Protein AF-0000000069093174 (afdb_homodimer)

Secondary structure (DSSP, 8-state):
------HHHHHHHHHTT-TT-----TTTS-----PPBPSSSTTSB--EEEGGGTTEEE-HHHHTSSSSTT--EEEHHHH-/------HHHHHHHHHTT-TT-----TTTS-----PPBPSSSTTSB--EEEGGGTTEEE-HHHHTSSSSTT--EEEHHHH-

Solvent-accessible surface area (backbone atoms only — not comparable to full-atom values): 9280 Å² total; per-residue (Å²): 124,76,64,57,49,22,65,71,48,41,53,54,43,54,67,70,59,52,74,82,58,77,84,67,61,69,87,75,49,74,68,45,58,83,57,54,63,24,89,87,48,68,92,36,49,26,53,28,27,30,61,76,61,79,53,39,72,32,24,65,67,46,50,35,28,85,90,39,45,46,40,45,42,42,48,47,77,76,72,52,124,76,63,54,53,22,66,70,47,42,52,53,41,56,67,70,59,55,73,83,56,75,83,65,60,70,88,74,49,71,69,40,58,83,57,54,64,24,88,88,48,70,93,37,49,26,54,28,26,30,61,77,60,81,54,39,72,33,24,66,67,47,50,34,28,84,90,38,45,45,40,45,41,42,48,45,77,75,75,55

Organism: Magallana gigas (NCBI:txid29159)

pLDDT: mean 74.57, std 22.84, range [38.81, 98.06]

Foldseek 3Di:
DLALAFPVRVVVVVVVPPVVDDPDDPPPSPSSHDFDADPVHRPFGQQKFFVVVVGDTDGPVVQVDPVRDPTDMDGNSVRD/DLAQDPPVRVVVVVVVPPVVDDPDDPPPSPRSHDFDADPVHRPFGQQKFFVVVVGDTDTPVVQVDPVRDPTDMDGNSVRD

Structure (mmCIF, N/CA/C/O backbone):
data_AF-0000000069093174-model_v1
#
loop_
_entity.id
_entity.type
_entity.pdbx_description
1 polymer 'B box-type domain-containing protein'
#
loop_
_atom_site.group_PDB
_atom_site.id
_atom_site.type_symbol
_atom_site.label_atom_id
_atom_site.label_alt_id
_atom_site.label_comp_id
_atom_site.label_asym_id
_atom_site.label_entity_id
_atom_site.label_seq_id
_atom_site.pdbx_PDB_ins_code
_atom_site.Cartn_x
_atom_site.Cartn_y
_atom_site.Cartn_z
_atom_site.occupancy
_atom_site.B_iso_or_equiv
_atom_site.auth_seq_id
_atom_site.auth_comp_id
_atom_site.auth_asym_id
_atom_site.auth_atom_id
_atom_site.pdbx_PDB_model_num
ATOM 1 N N . CYS A 1 1 ? 12.305 -23.625 4.922 1 39.22 1 CYS A N 1
ATOM 2 C CA . CYS A 1 1 ? 12.484 -22.438 4.086 1 39.22 1 CYS A CA 1
ATOM 3 C C . CYS A 1 1 ? 11.422 -21.391 4.391 1 39.22 1 CYS A C 1
ATOM 5 O O . CYS A 1 1 ? 10.281 -21.734 4.723 1 39.22 1 CYS A O 1
ATOM 7 N N . HIS A 1 2 ? 11.789 -20.375 5.043 1 43.47 2 HIS A N 1
ATOM 8 C CA . HIS A 1 2 ? 10.898 -19.234 5.277 1 43.47 2 HIS A CA 1
ATOM 9 C C . HIS A 1 2 ? 10.516 -18.562 3.965 1 43.47 2 HIS A C 1
ATOM 11 O O . HIS A 1 2 ? 10.961 -17.438 3.688 1 43.47 2 HIS A O 1
ATOM 17 N N . ALA A 1 3 ? 10.516 -19.328 2.787 1 42.84 3 ALA A N 1
ATOM 18 C CA . ALA A 1 3 ? 10.234 -18.688 1.509 1 42.84 3 ALA A CA 1
ATOM 19 C C . ALA A 1 3 ? 8.727 -18.641 1.243 1 42.84 3 ALA A C 1
ATOM 21 O O . ALA A 1 3 ? 7.992 -19.547 1.635 1 42.84 3 ALA A O 1
ATOM 22 N N . ASN A 1 4 ? 8.242 -17.531 1.141 1 42.84 4 ASN A N 1
ATOM 23 C CA . ASN A 1 4 ? 6.875 -17.359 0.656 1 42.84 4 ASN A CA 1
ATOM 24 C C . ASN A 1 4 ? 6.727 -17.828 -0.786 1 42.84 4 ASN A C 1
ATOM 26 O O . ASN A 1 4 ? 7.293 -17.234 -1.703 1 42.84 4 ASN A O 1
ATOM 30 N N . LEU A 1 5 ? 6.344 -19.109 -0.88 1 47.97 5 LEU A N 1
ATOM 31 C CA . LEU A 1 5 ? 6.266 -19.734 -2.199 1 47.97 5 LEU A CA 1
ATOM 32 C C . LEU A 1 5 ? 4.848 -19.656 -2.754 1 47.97 5 LEU A C 1
ATOM 34 O O . LEU A 1 5 ? 3.877 -19.703 -1.996 1 47.97 5 LEU A O 1
ATOM 38 N N . CYS A 1 6 ? 4.793 -19.094 -3.928 1 45.59 6 CYS A N 1
ATOM 39 C CA . CYS A 1 6 ? 3.512 -19.203 -4.617 1 45.59 6 CYS A CA 1
ATOM 40 C C . CYS A 1 6 ? 3.105 -20.656 -4.781 1 45.59 6 CYS A C 1
ATOM 42 O O . CYS A 1 6 ? 3.92 -21.562 -4.578 1 45.59 6 CYS A O 1
ATOM 44 N N . LYS A 1 7 ? 1.779 -20.672 -5.055 1 49.91 7 LYS A N 1
ATOM 45 C CA . LYS A 1 7 ? 1.212 -22.016 -5.168 1 49.91 7 LYS A CA 1
ATOM 46 C C . LYS A 1 7 ? 2.035 -22.875 -6.117 1 49.91 7 LYS A C 1
ATOM 48 O O . LYS A 1 7 ? 2.352 -24.031 -5.801 1 49.91 7 LYS A O 1
ATOM 53 N N . PRO A 1 8 ? 2.393 -22.391 -7.207 1 50.97 8 PRO A N 1
ATOM 54 C CA . PRO A 1 8 ? 3.17 -23.25 -8.109 1 50.97 8 PRO A CA 1
ATOM 55 C C . PRO A 1 8 ? 4.559 -23.578 -7.566 1 50.97 8 PRO A C 1
ATOM 57 O O . PRO A 1 8 ? 5.059 -24.688 -7.781 1 50.97 8 PRO A O 1
ATOM 60 N N . CYS A 1 9 ? 5.059 -22.641 -6.859 1 51.59 9 CYS A N 1
ATOM 61 C CA . CYS A 1 9 ? 6.406 -22.844 -6.34 1 51.59 9 CYS A CA 1
ATOM 62 C C . CYS A 1 9 ? 6.395 -23.812 -5.168 1 51.59 9 CYS A C 1
ATOM 64 O O . CYS A 1 9 ? 7.355 -24.562 -4.969 1 51.59 9 CYS A O 1
ATOM 66 N N . VAL A 1 10 ? 5.262 -23.672 -4.434 1 53.06 10 VAL A N 1
ATOM 67 C CA . VAL A 1 10 ? 5.113 -24.625 -3.342 1 53.06 10 VAL A CA 1
ATOM 68 C C . VAL A 1 10 ? 5.168 -26.047 -3.887 1 53.06 10 VAL A C 1
ATOM 70 O O . VAL A 1 10 ? 5.824 -26.922 -3.307 1 53.06 10 VAL A O 1
ATOM 73 N N . VAL A 1 11 ? 4.445 -26.203 -4.969 1 52.66 11 VAL A N 1
ATOM 74 C CA . VAL A 1 11 ? 4.383 -27.516 -5.574 1 52.66 11 VAL A CA 1
ATOM 75 C C . VAL A 1 11 ? 5.781 -27.953 -6.008 1 52.66 11 VAL A C 1
ATOM 77 O O . VAL A 1 11 ? 6.188 -29.094 -5.762 1 52.66 11 VAL A O 1
ATOM 80 N N . ASP A 1 12 ? 6.477 -27.125 -6.602 1 52.56 12 ASP A N 1
ATOM 81 C CA . ASP A 1 12 ? 7.824 -27.438 -7.062 1 52.56 12 ASP A CA 1
ATOM 82 C C . ASP A 1 12 ? 8.766 -27.688 -5.887 1 52.56 12 ASP A C 1
ATOM 84 O O . ASP A 1 12 ? 9.641 -28.562 -5.961 1 52.56 12 ASP A O 1
ATOM 88 N N . HIS A 1 13 ? 8.484 -26.984 -4.848 1 55.03 13 HIS A N 1
ATOM 89 C CA . HIS A 1 13 ? 9.305 -27.125 -3.65 1 55.03 13 HIS A CA 1
ATOM 90 C C . HIS A 1 13 ? 9.047 -28.453 -2.965 1 55.03 13 HIS A C 1
ATOM 92 O O . HIS A 1 13 ? 9.984 -29.125 -2.527 1 55.03 13 HIS A O 1
ATOM 98 N N . ILE A 1 14 ? 7.801 -28.672 -2.781 1 54.88 14 ILE A N 1
ATOM 99 C CA . ILE A 1 14 ? 7.445 -29.953 -2.186 1 54.88 14 ILE A CA 1
ATOM 100 C C . ILE A 1 14 ? 8.016 -31.094 -3.031 1 54.88 14 ILE A C 1
ATOM 102 O O . ILE A 1 14 ? 8.484 -32.094 -2.494 1 54.88 14 ILE A O 1
ATOM 106 N N . SER A 1 15 ? 8.016 -30.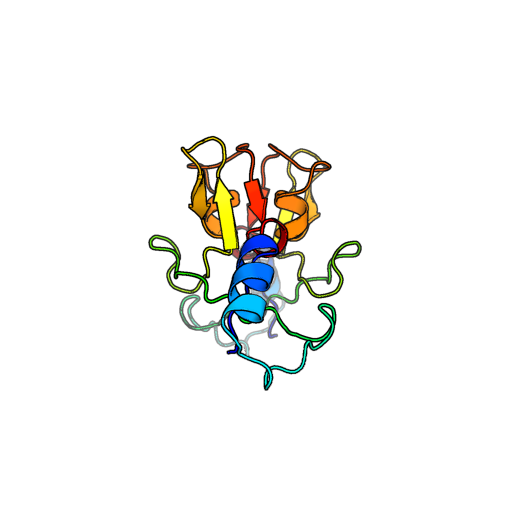828 -4.289 1 55.38 15 SER A N 1
ATOM 107 C CA . SER A 1 15 ? 8.492 -31.875 -5.191 1 55.38 15 SER A CA 1
ATOM 108 C C . SER A 1 15 ? 10 -32.062 -5.07 1 55.38 15 SER A C 1
ATOM 110 O O . SER A 1 15 ? 10.516 -33.156 -5.281 1 55.38 15 SER A O 1
ATOM 112 N N . ASP A 1 16 ? 10.594 -30.984 -4.703 1 54.72 16 ASP A N 1
ATOM 113 C CA . ASP A 1 16 ? 12.047 -31.047 -4.645 1 54.72 16 ASP A CA 1
ATOM 114 C C . ASP A 1 16 ? 12.516 -31.703 -3.348 1 54.72 16 ASP A C 1
ATOM 116 O O . ASP A 1 16 ? 13.719 -31.906 -3.146 1 54.72 16 ASP A O 1
ATOM 120 N N . GLY A 1 17 ? 11.617 -32.312 -2.549 1 53.03 17 GLY A N 1
ATOM 121 C CA . GLY A 1 17 ? 12.008 -33.188 -1.45 1 53.03 17 GLY A CA 1
ATOM 122 C C . GLY A 1 17 ? 12.094 -32.469 -0.12 1 53.03 17 GLY A C 1
ATOM 123 O O . GLY A 1 17 ? 12.758 -32.938 0.808 1 53.03 17 GLY A O 1
ATOM 124 N N . TYR A 1 18 ? 11.656 -31.297 0.023 1 50 18 TYR A N 1
ATOM 125 C CA . TYR A 1 18 ? 11.758 -30.688 1.343 1 50 18 TYR A CA 1
ATOM 126 C C . TYR A 1 18 ? 10.734 -31.297 2.303 1 50 18 TYR A C 1
ATOM 128 O O . TYR A 1 18 ? 9.703 -30.688 2.578 1 50 18 TYR A O 1
ATOM 136 N N . ASP A 1 19 ? 10.672 -32.5 2.42 1 47.19 19 ASP A N 1
ATOM 137 C CA . ASP A 1 19 ? 9.844 -33.281 3.324 1 47.19 19 ASP A CA 1
ATOM 138 C C . ASP A 1 19 ? 9.914 -32.75 4.75 1 47.19 19 ASP A C 1
ATOM 140 O O . ASP A 1 19 ? 9.156 -33.188 5.621 1 47.19 19 ASP A O 1
ATOM 144 N N . LYS A 1 20 ? 10.867 -32.094 5.016 1 49.09 20 LYS A N 1
ATOM 145 C CA . LYS A 1 20 ? 10.992 -31.688 6.41 1 49.09 20 LYS A CA 1
ATOM 146 C C . LYS A 1 20 ? 10.297 -30.344 6.645 1 49.09 20 LYS A C 1
ATOM 148 O O . LYS A 1 20 ? 10.445 -29.75 7.711 1 49.09 20 LYS A O 1
ATOM 153 N N . HIS A 1 21 ? 9.672 -29.906 5.633 1 49.66 21 HIS A N 1
ATOM 154 C CA . HIS A 1 21 ? 9.008 -28.625 5.828 1 49.66 21 HIS A CA 1
ATOM 155 C C . HIS A 1 21 ? 7.57 -28.828 6.309 1 49.66 21 HIS A C 1
ATOM 157 O O . HIS A 1 21 ? 6.918 -29.797 5.953 1 49.66 21 HIS A O 1
ATOM 163 N N . LYS A 1 22 ? 7.297 -28.469 7.52 1 47.38 22 LYS A N 1
ATOM 164 C CA . LYS A 1 22 ? 5.93 -28.422 8.039 1 47.38 22 LYS A CA 1
ATOM 165 C C . LYS A 1 22 ? 5.109 -27.344 7.328 1 47.38 22 LYS A C 1
ATOM 167 O O . LYS A 1 22 ? 5.578 -26.219 7.125 1 47.38 22 LYS A O 1
ATOM 172 N N . ILE A 1 23 ? 4.117 -27.75 6.605 1 44.28 23 ILE A N 1
ATOM 173 C CA . ILE A 1 23 ? 3.135 -26.844 6.031 1 44.28 23 ILE A CA 1
ATOM 174 C C . ILE A 1 23 ? 2.406 -26.094 7.145 1 44.28 23 ILE A C 1
ATOM 176 O O . ILE A 1 23 ? 1.754 -26.719 7.988 1 44.28 23 ILE A O 1
ATOM 180 N N . VAL A 1 24 ? 2.932 -25.078 7.602 1 47.91 24 VAL A N 1
ATOM 181 C CA . VAL A 1 24 ? 2.15 -24.328 8.578 1 47.91 24 VAL A CA 1
ATOM 182 C C . VAL A 1 24 ? 1.017 -23.594 7.871 1 47.91 24 VAL A C 1
ATOM 184 O O . VAL A 1 24 ? 1.167 -23.156 6.727 1 47.91 24 VAL A O 1
ATOM 187 N N . PRO A 1 25 ? -0.17 -23.891 8.242 1 39.69 25 PRO A N 1
ATOM 188 C CA . PRO A 1 25 ? -1.354 -23.266 7.652 1 39.69 25 PRO A CA 1
ATOM 189 C C . PRO A 1 25 ? -1.206 -21.75 7.512 1 39.69 25 PRO A C 1
ATOM 191 O O . PRO A 1 25 ? -0.467 -21.125 8.281 1 39.69 25 PRO A O 1
ATOM 194 N N . PHE A 1 26 ? -1.586 -21.266 6.375 1 43.53 26 PHE A N 1
ATOM 195 C CA . PHE A 1 26 ? -1.456 -19.922 5.836 1 43.53 26 PHE A CA 1
ATOM 196 C C . PHE A 1 26 ? -1.844 -18.891 6.883 1 43.53 26 PHE A C 1
ATOM 198 O O . PHE A 1 26 ? -1.269 -17.797 6.926 1 43.53 26 PHE A O 1
ATOM 205 N N . GLN A 1 27 ? -2.793 -19.156 7.625 1 44.22 27 GLN A N 1
ATOM 206 C CA . GLN A 1 27 ? -3.326 -18.125 8.5 1 44.22 27 GLN A CA 1
ATOM 207 C C . GLN A 1 27 ? -2.268 -17.641 9.484 1 44.22 27 GLN A C 1
ATOM 209 O O . GLN A 1 27 ? -2.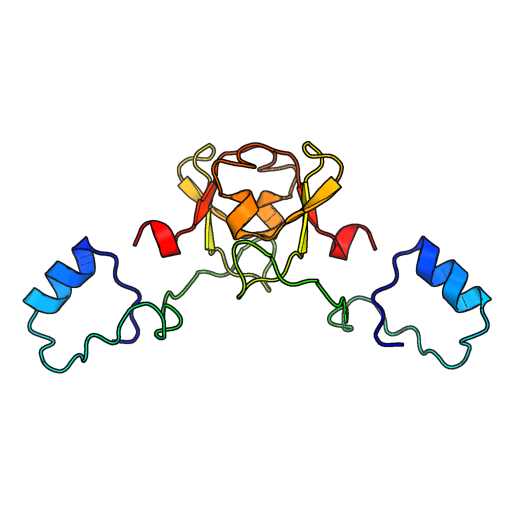277 -16.469 9.891 1 44.22 27 GLN A O 1
ATOM 214 N N . GLU A 1 28 ? -1.581 -18.438 10.102 1 41 28 GLU A N 1
ATOM 215 C CA . GLU A 1 28 ? -0.617 -18.094 11.141 1 41 28 GLU A CA 1
ATOM 216 C C . GLU A 1 28 ? 0.696 -17.609 10.539 1 41 28 GLU A C 1
ATOM 218 O O . GLU A 1 28 ? 1.55 -17.078 11.25 1 41 28 GLU A O 1
ATOM 223 N N . ARG A 1 29 ? 1.27 -18.281 9.438 1 39.78 29 ARG A N 1
ATOM 224 C CA . ARG A 1 29 ? 2.58 -17.875 8.953 1 39.78 29 ARG A CA 1
ATOM 225 C C . ARG A 1 29 ? 2.537 -16.453 8.414 1 39.78 29 ARG A C 1
ATOM 227 O O . ARG A 1 29 ? 1.786 -16.156 7.48 1 39.78 29 ARG A O 1
ATOM 234 N N . ARG A 1 30 ? 2.523 -15.508 9.172 1 42.91 30 ARG A N 1
ATOM 235 C CA . ARG A 1 30 ? 3.035 -14.234 8.664 1 42.91 30 ARG A CA 1
ATOM 236 C C . ARG A 1 30 ? 4 -14.453 7.504 1 42.91 30 ARG A C 1
ATOM 238 O O . ARG A 1 30 ? 5.004 -15.156 7.648 1 42.91 30 ARG A O 1
ATOM 245 N N . SER A 1 31 ? 3.42 -14.891 6.297 1 46.5 31 SER A N 1
ATOM 246 C CA . SER A 1 31 ? 4.148 -15.164 5.062 1 46.5 31 SER A CA 1
ATOM 247 C C . SER A 1 31 ? 5.496 -14.453 5.047 1 46.5 31 SER A C 1
ATOM 249 O O . SER A 1 31 ? 5.586 -13.273 5.379 1 46.5 31 SER A O 1
ATOM 251 N N . THR A 1 32 ? 6.516 -15.125 5.426 1 57.81 32 THR A N 1
ATOM 252 C CA . THR A 1 32 ? 7.918 -14.727 5.398 1 57.81 32 THR A CA 1
ATOM 253 C C . THR A 1 32 ? 8.289 -14.172 4.027 1 57.81 32 THR A C 1
ATOM 255 O O . THR A 1 32 ? 9.086 -14.773 3.301 1 57.81 32 THR A O 1
ATOM 258 N N . LEU A 1 33 ? 7.395 -13.688 3.285 1 67.06 33 LEU A N 1
ATOM 259 C CA . LEU A 1 33 ? 7.816 -13.094 2.02 1 67.06 33 LEU A CA 1
ATOM 260 C C . LEU A 1 33 ? 8.883 -12.023 2.248 1 67.06 33 LEU A C 1
ATOM 262 O O . LEU A 1 33 ? 8.742 -11.188 3.143 1 67.06 33 LEU A O 1
ATOM 266 N N . ILE A 1 34 ? 10.031 -12.32 1.592 1 74.38 34 ILE A N 1
ATOM 267 C CA . ILE A 1 34 ? 11.062 -11.289 1.581 1 74.38 34 ILE A CA 1
ATOM 268 C C . ILE A 1 34 ? 10.82 -10.328 0.42 1 74.38 34 ILE A C 1
ATOM 270 O 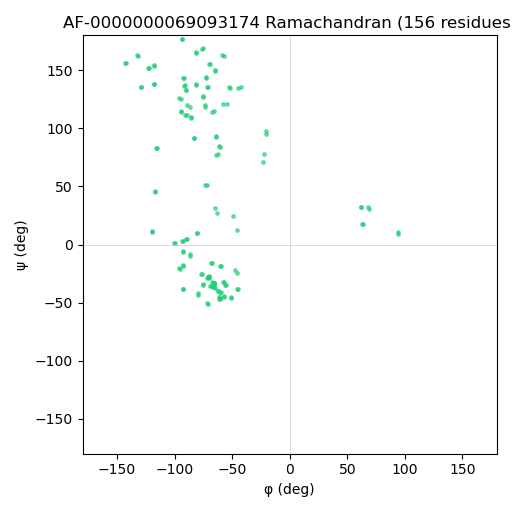O . ILE A 1 34 ? 10.891 -10.719 -0.747 1 74.38 34 ILE A O 1
ATOM 274 N N . TYR A 1 35 ? 10.438 -9.172 0.793 1 83.44 35 TYR A N 1
ATOM 275 C CA . TYR A 1 35 ? 10.164 -8.156 -0.218 1 83.44 35 TYR A CA 1
ATOM 276 C C . TYR A 1 35 ? 11.406 -7.324 -0.496 1 83.44 35 TYR A C 1
ATOM 278 O O . TYR A 1 35 ? 12.164 -6.996 0.423 1 83.44 35 TYR A O 1
ATOM 286 N N . PRO A 1 36 ? 11.641 -7.074 -1.812 1 87.06 36 PRO A N 1
ATOM 287 C CA . PRO A 1 36 ? 12.695 -6.094 -2.086 1 87.06 36 PRO A CA 1
ATOM 288 C C . PRO A 1 36 ? 12.344 -4.695 -1.581 1 87.06 36 PRO A C 1
ATOM 290 O O . PRO A 1 36 ? 11.164 -4.324 -1.547 1 87.06 36 PRO A O 1
ATOM 293 N N . LYS A 1 37 ? 13.328 -3.961 -1.219 1 89.75 37 LYS A N 1
ATOM 294 C CA . LYS A 1 37 ? 13.141 -2.555 -0.875 1 89.75 37 LYS A CA 1
ATOM 295 C C . LYS A 1 37 ? 12.875 -1.715 -2.121 1 89.75 37 LYS A C 1
ATOM 297 O O . LYS A 1 37 ? 13.422 -1.992 -3.191 1 89.75 37 LYS A O 1
ATOM 302 N N . CYS A 1 38 ? 12.039 -0.743 -1.937 1 94.38 38 CYS A N 1
ATOM 303 C CA . CYS A 1 38 ? 11.734 0.156 -3.045 1 94.38 38 CYS A CA 1
ATOM 304 C C . CYS A 1 38 ? 12.922 1.064 -3.346 1 94.38 38 CYS A C 1
ATOM 306 O O . CYS A 1 38 ? 13.492 1.669 -2.436 1 94.38 38 CYS A O 1
ATOM 308 N N . GLY A 1 39 ? 13.258 1.232 -4.57 1 93.5 39 GLY A N 1
ATOM 309 C CA . GLY A 1 39 ? 14.359 2.082 -4.984 1 93.5 39 GLY A CA 1
ATOM 310 C C . GLY A 1 39 ? 14.086 3.561 -4.781 1 93.5 39 GLY A C 1
ATOM 311 O O . GLY A 1 39 ? 15.008 4.348 -4.574 1 93.5 39 GLY A O 1
ATOM 312 N N . THR A 1 40 ? 12.859 3.971 -4.832 1 94.94 40 THR A N 1
ATOM 313 C CA . THR A 1 40 ? 12.445 5.363 -4.695 1 94.94 40 THR A CA 1
ATOM 314 C C . THR A 1 40 ? 12.109 5.688 -3.244 1 94.94 40 THR A C 1
ATOM 316 O O . THR A 1 40 ? 12.461 6.762 -2.748 1 94.94 40 THR A O 1
ATOM 319 N N . HIS A 1 41 ? 11.484 4.75 -2.525 1 94.81 41 HIS A N 1
ATOM 320 C CA . HIS A 1 41 ? 11.117 4.867 -1.119 1 94.81 41 HIS A CA 1
ATOM 321 C C . HIS A 1 41 ? 11.867 3.85 -0.268 1 94.81 41 HIS A C 1
ATOM 323 O O . HIS A 1 41 ? 11.305 2.832 0.137 1 94.81 41 HIS A O 1
ATOM 329 N N . THR A 1 42 ? 12.914 4.074 0.075 1 90.56 42 THR A N 1
ATOM 330 C CA . THR A 1 42 ? 13.906 3.121 0.549 1 90.56 42 THR A CA 1
ATOM 331 C C . THR A 1 42 ? 13.492 2.527 1.893 1 90.56 42 THR A C 1
ATOM 333 O O . THR A 1 42 ? 14.008 1.484 2.301 1 90.56 42 THR A O 1
ATOM 336 N N . HIS A 1 43 ? 12.547 3.105 2.604 1 90.19 43 HIS A N 1
ATOM 337 C CA . HIS A 1 43 ? 12.078 2.584 3.881 1 90.19 43 HIS A CA 1
ATOM 338 C C . HIS A 1 43 ? 10.867 1.68 3.693 1 90.19 43 HIS A C 1
ATOM 340 O O . HIS A 1 43 ? 10.352 1.109 4.66 1 90.19 43 HIS A O 1
ATOM 346 N N . LYS A 1 44 ? 10.531 1.503 2.451 1 93.19 44 LYS A N 1
ATOM 347 C CA . LYS A 1 44 ? 9.336 0.717 2.18 1 93.19 44 LYS A CA 1
ATOM 348 C C . LYS A 1 44 ? 9.672 -0.543 1.388 1 93.19 44 LYS A C 1
ATOM 350 O O . LYS A 1 44 ? 10.617 -0.552 0.597 1 93.19 44 LYS A O 1
ATOM 355 N N . ASN A 1 45 ? 8.828 -1.555 1.563 1 91.62 45 ASN A N 1
ATOM 356 C CA . ASN A 1 45 ? 8.898 -2.797 0.801 1 91.62 45 ASN A CA 1
ATOM 357 C C . ASN A 1 45 ? 8.031 -2.736 -0.453 1 91.62 45 ASN A C 1
ATOM 359 O O . ASN A 1 45 ? 6.934 -2.18 -0.427 1 91.62 45 ASN A O 1
ATOM 363 N N . CYS A 1 46 ? 8.523 -3.354 -1.512 1 95.12 46 CYS A N 1
ATOM 364 C CA . CYS A 1 46 ? 7.723 -3.543 -2.717 1 95.12 46 CYS A CA 1
ATOM 365 C C . CYS A 1 46 ? 6.828 -4.77 -2.59 1 95.12 46 CYS A C 1
ATOM 367 O O . CYS A 1 46 ? 7.207 -5.867 -3.008 1 95.12 46 CYS A O 1
ATOM 369 N N . GLU A 1 47 ? 5.625 -4.516 -2.109 1 95.25 47 GLU A N 1
ATOM 370 C CA . GLU A 1 47 ? 4.707 -5.602 -1.793 1 95.25 47 GLU A CA 1
ATOM 371 C C . GLU A 1 47 ? 3.676 -5.797 -2.902 1 95.25 47 GLU A C 1
ATOM 373 O O . GLU A 1 47 ? 2.816 -6.676 -2.812 1 95.25 47 GLU A O 1
ATOM 378 N N . PHE A 1 48 ? 3.795 -4.961 -3.992 1 96.94 48 PHE A N 1
ATOM 379 C CA . PHE A 1 48 ? 2.781 -4.973 -5.043 1 96.94 48 PHE A CA 1
ATOM 380 C C . PHE A 1 48 ? 3.43 -5.051 -6.418 1 96.94 48 PHE A C 1
ATOM 382 O O . PHE A 1 48 ? 4.633 -4.82 -6.559 1 96.94 48 PHE A O 1
ATOM 389 N N . GLN A 1 49 ? 2.605 -5.434 -7.391 1 95.94 49 GLN A N 1
ATOM 390 C CA . GLN A 1 49 ? 2.99 -5.379 -8.797 1 95.94 49 GLN A CA 1
ATOM 391 C C . GLN A 1 49 ? 2.092 -4.422 -9.57 1 95.94 49 GLN A C 1
ATOM 393 O O . GLN A 1 49 ? 0.878 -4.387 -9.359 1 95.94 49 GLN A O 1
ATOM 398 N N . CYS A 1 50 ? 2.736 -3.678 -10.414 1 97.5 50 CYS A N 1
ATOM 399 C CA . CYS A 1 50 ? 2.006 -2.781 -11.305 1 97.5 50 CYS A CA 1
ATOM 400 C C . CYS A 1 50 ? 1.739 -3.443 -12.648 1 97.5 50 CYS A C 1
ATOM 402 O O . CYS A 1 50 ? 2.67 -3.699 -13.414 1 97.5 50 CYS A O 1
ATOM 404 N N . LYS A 1 51 ? 0.541 -3.676 -12.945 1 97.06 51 LYS A N 1
ATOM 405 C CA . LYS A 1 51 ? 0.165 -4.453 -14.125 1 97.06 51 LYS A CA 1
ATOM 406 C C . LYS A 1 51 ? 0.292 -3.623 -15.398 1 97.06 51 LYS A C 1
ATOM 408 O O . LYS A 1 51 ? 0.586 -4.156 -16.469 1 97.06 51 LYS A O 1
ATOM 413 N N . ASP A 1 52 ? 0.191 -2.324 -15.227 1 97.81 52 ASP A N 1
ATOM 414 C CA . ASP A 1 52 ? 0.244 -1.438 -16.391 1 97.81 52 ASP A CA 1
ATOM 415 C C . ASP A 1 52 ? 1.687 -1.082 -16.734 1 97.81 52 ASP A C 1
ATOM 417 O O . ASP A 1 52 ? 1.945 -0.487 -17.781 1 97.81 52 ASP A O 1
ATOM 421 N N . CYS A 1 53 ? 2.621 -1.415 -15.883 1 97 53 CYS A N 1
ATOM 422 C CA . CYS A 1 53 ? 4.039 -1.177 -16.125 1 97 53 CYS A CA 1
ATOM 423 C C . CYS A 1 53 ? 4.809 -2.49 -16.203 1 97 53 CYS A C 1
ATOM 425 O O . CYS A 1 53 ? 5.832 -2.656 -15.531 1 97 53 CYS A O 1
ATOM 427 N N . SER A 1 54 ? 4.336 -3.438 -16.891 1 95.69 54 SER A N 1
ATOM 428 C CA . SER A 1 54 ? 4.988 -4.711 -17.172 1 95.69 54 SER A CA 1
ATOM 429 C C . SER A 1 54 ? 5.246 -5.492 -15.891 1 95.69 54 SER A C 1
ATOM 431 O O . SER A 1 54 ? 6.32 -6.074 -15.711 1 95.69 54 SER A O 1
ATOM 433 N N . ASN A 1 55 ? 4.422 -5.375 -14.922 1 92.81 55 ASN A N 1
ATOM 434 C CA . ASN A 1 55 ? 4.422 -6.156 -13.688 1 92.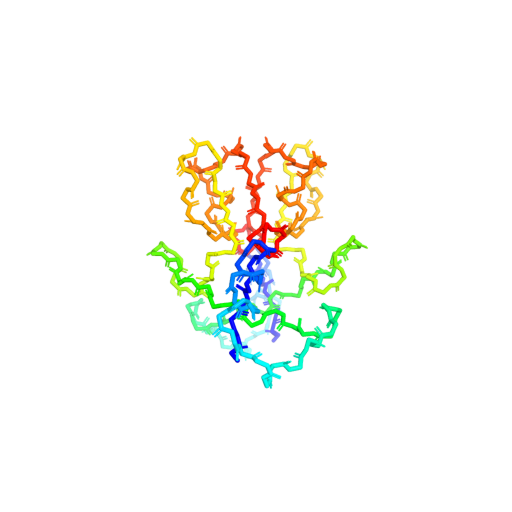81 55 ASN A CA 1
ATOM 435 C C . ASN A 1 55 ? 5.629 -5.828 -12.812 1 92.81 55 ASN A C 1
ATOM 437 O O . ASN A 1 55 ? 6.168 -6.703 -12.133 1 92.81 55 ASN A O 1
ATOM 441 N N . ILE A 1 56 ? 6.09 -4.66 -12.875 1 94.69 56 ILE A N 1
ATOM 442 C CA . ILE A 1 56 ? 7.203 -4.285 -12.008 1 94.69 56 ILE A CA 1
ATOM 443 C C . ILE A 1 56 ? 6.734 -4.23 -10.562 1 94.69 56 ILE A C 1
ATOM 445 O O . ILE A 1 56 ? 5.547 -4.035 -10.289 1 94.69 56 ILE A O 1
ATOM 449 N N . PHE A 1 57 ? 7.668 -4.414 -9.703 1 94.12 57 PHE A N 1
ATOM 450 C CA . PHE A 1 57 ? 7.387 -4.336 -8.273 1 94.12 57 PHE A CA 1
ATOM 451 C C . PHE A 1 57 ? 7.359 -2.885 -7.805 1 94.12 57 PHE A C 1
ATOM 453 O O . PHE A 1 57 ? 8.219 -2.088 -8.188 1 94.12 57 PHE A O 1
ATOM 460 N N . VAL A 1 58 ? 6.371 -2.531 -6.93 1 97.69 58 VAL A N 1
ATOM 461 C CA . VAL A 1 58 ? 6.23 -1.177 -6.402 1 97.69 58 VAL A CA 1
ATOM 462 C C . VAL A 1 58 ? 5.785 -1.229 -4.945 1 97.69 58 VAL A C 1
ATOM 464 O O . VAL A 1 58 ? 5.242 -2.24 -4.492 1 97.69 58 VAL A O 1
ATOM 467 N N . CYS A 1 59 ? 6.074 -0.196 -4.266 1 96.81 59 CYS A N 1
ATOM 468 C CA . CYS A 1 59 ? 5.598 -0.057 -2.896 1 96.81 59 CYS A CA 1
ATOM 469 C C . CYS A 1 59 ? 4.285 0.718 -2.852 1 96.81 59 CYS A C 1
ATOM 471 O O . CYS A 1 59 ? 3.809 1.2 -3.879 1 96.81 59 CYS A O 1
ATOM 473 N N . SER A 1 60 ? 3.766 0.83 -1.659 1 97.75 60 SER A N 1
ATOM 474 C CA . SER A 1 60 ? 2.488 1.513 -1.488 1 97.75 60 SER A CA 1
ATOM 475 C C . SER A 1 60 ? 2.6 2.992 -1.838 1 97.75 60 SER A C 1
ATOM 477 O O . SER A 1 60 ? 1.661 3.58 -2.379 1 97.75 60 SER A O 1
ATOM 479 N N . SER A 1 61 ? 3.676 3.66 -1.555 1 97.06 61 SER A N 1
ATOM 480 C CA . SER A 1 61 ? 3.855 5.07 -1.885 1 97.06 61 SER A CA 1
ATOM 481 C C . SER A 1 61 ? 3.969 5.273 -3.393 1 97.06 61 SER A C 1
ATOM 483 O O . SER A 1 61 ? 3.477 6.27 -3.928 1 97.06 61 SER A O 1
ATOM 485 N N . CYS A 1 62 ? 4.578 4.352 -4.082 1 97.75 62 CYS A N 1
ATOM 486 C CA . CYS A 1 62 ? 4.621 4.402 -5.539 1 97.75 62 CYS A CA 1
ATOM 487 C C . CYS A 1 62 ? 3.217 4.32 -6.129 1 97.75 62 CYS A C 1
ATOM 489 O O . CYS A 1 62 ? 2.912 5 -7.109 1 97.75 62 CYS A O 1
ATOM 491 N N . MET A 1 63 ? 2.385 3.469 -5.52 1 98.06 63 MET A N 1
ATOM 492 C CA . MET A 1 63 ? 1.004 3.311 -5.969 1 98.06 63 MET A CA 1
ATOM 493 C C . MET A 1 63 ? 0.264 4.645 -5.938 1 98.06 63 MET A C 1
ATOM 495 O O . MET A 1 63 ? -0.635 4.879 -6.742 1 98.06 63 MET A O 1
ATOM 499 N N . ALA A 1 64 ? 0.654 5.461 -4.984 1 97.38 64 ALA A N 1
ATOM 500 C CA . ALA A 1 64 ? -0.026 6.742 -4.809 1 97.38 64 ALA A CA 1
ATOM 501 C C . ALA A 1 64 ? 0.676 7.848 -5.59 1 97.38 64 ALA A C 1
ATOM 503 O O . ALA A 1 64 ? 0.213 8.992 -5.609 1 97.38 64 ALA A O 1
ATOM 504 N N . SER A 1 65 ? 1.763 7.547 -6.172 1 96.62 65 SER A N 1
ATOM 505 C CA . SER A 1 65 ? 2.545 8.539 -6.898 1 96.62 65 SER A CA 1
ATOM 506 C C . SER A 1 65 ? 1.911 8.859 -8.25 1 96.62 65 SER A C 1
ATOM 508 O O . SER A 1 65 ? 0.997 8.164 -8.695 1 96.62 65 SER A O 1
ATOM 510 N N . GLU A 1 66 ? 2.42 9.938 -8.883 1 95.56 66 GLU A N 1
ATOM 511 C CA . GLU A 1 66 ? 1.967 10.305 -10.219 1 95.56 66 GLU A CA 1
ATOM 512 C C . GLU A 1 66 ? 2.445 9.297 -11.266 1 95.56 66 GLU A C 1
ATOM 514 O O . GLU A 1 66 ? 1.78 9.078 -12.281 1 95.56 66 GLU A O 1
ATOM 519 N N . GLN A 1 67 ? 3.537 8.656 -10.992 1 95.62 67 GLN A N 1
ATOM 520 C CA . GLN A 1 67 ? 4.152 7.727 -11.938 1 95.62 67 GLN A CA 1
ATOM 521 C C . GLN A 1 67 ? 3.266 6.508 -12.164 1 95.62 67 GLN A C 1
ATOM 523 O O . GLN A 1 67 ? 3.152 6.02 -13.289 1 95.62 67 GLN A O 1
ATOM 528 N N . HIS A 1 68 ? 2.598 6.047 -11.102 1 96.31 68 HIS A N 1
ATOM 529 C CA . HIS A 1 68 ? 1.783 4.844 -11.234 1 96.31 68 HIS A CA 1
ATOM 530 C C . HIS A 1 68 ? 0.319 5.133 -10.914 1 96.31 68 HIS A C 1
ATOM 532 O O . HIS A 1 68 ? -0.466 4.207 -10.695 1 96.31 68 HIS A O 1
ATOM 538 N N . GLY A 1 69 ? 0.011 6.293 -10.812 1 92.69 69 GLY A N 1
ATOM 539 C CA . GLY A 1 69 ? -1.355 6.684 -10.516 1 92.69 69 GLY A CA 1
ATOM 540 C C . GLY A 1 69 ? -2.379 6.055 -11.438 1 92.69 69 GLY A C 1
ATOM 541 O O . GLY A 1 69 ? -2.172 5.992 -12.648 1 92.69 69 GLY A O 1
ATOM 542 N N . ARG A 1 70 ? -3.41 5.582 -10.867 1 96.31 70 ARG A N 1
ATOM 543 C CA . ARG A 1 70 ? -4.543 4.992 -11.578 1 96.31 70 ARG A CA 1
ATOM 544 C C . ARG A 1 70 ? -4.117 3.738 -12.336 1 96.31 70 ARG A C 1
ATOM 546 O O . ARG A 1 70 ? -4.723 3.387 -13.352 1 96.31 70 ARG A O 1
ATOM 553 N N . HIS A 1 71 ? -3.051 3.174 -12.047 1 97.75 71 HIS A N 1
ATOM 554 C CA . HIS A 1 71 ? -2.699 1.858 -12.562 1 97.75 71 HIS A CA 1
ATOM 555 C C . HIS A 1 71 ? -3.369 0.749 -11.766 1 97.75 71 HIS A C 1
ATOM 557 O O . HIS A 1 71 ? -3.928 1.002 -10.695 1 97.75 71 HIS A O 1
ATOM 563 N N . LYS A 1 72 ? -3.322 -0.449 -12.406 1 97.75 72 LYS A N 1
ATOM 564 C CA . LYS A 1 72 ? -3.809 -1.644 -11.727 1 97.75 72 LYS A CA 1
ATOM 565 C C . LYS A 1 72 ? -2.686 -2.332 -10.953 1 97.75 72 LYS A C 1
ATOM 567 O O . LYS A 1 72 ? -1.584 -2.51 -11.477 1 97.75 72 LYS A O 1
ATOM 572 N N . PHE A 1 73 ? -2.971 -2.713 -9.664 1 97.94 73 PHE A N 1
ATOM 573 C CA . PHE A 1 73 ? -1.979 -3.338 -8.797 1 97.94 73 PHE A CA 1
ATOM 574 C C . PHE A 1 73 ? -2.473 -4.691 -8.297 1 97.94 73 PHE A C 1
ATOM 576 O O . PHE A 1 73 ? -3.68 -4.93 -8.227 1 97.94 73 PHE A O 1
ATOM 583 N N . VAL A 1 74 ? -1.546 -5.562 -8.016 1 95 74 VAL A N 1
ATOM 584 C CA . VAL A 1 74 ? -1.824 -6.832 -7.352 1 95 74 VAL A CA 1
ATOM 585 C C . VAL A 1 74 ? -0.891 -7.004 -6.156 1 95 74 VAL A C 1
ATOM 587 O O . VAL A 1 74 ? 0.301 -6.699 -6.242 1 95 74 VAL A O 1
ATOM 590 N N . GLU A 1 75 ? -1.426 -7.438 -5.023 1 94.81 75 GLU A N 1
ATOM 591 C CA . GLU A 1 75 ? -0.594 -7.719 -3.855 1 94.81 75 GLU A CA 1
ATOM 592 C C . GLU A 1 75 ? 0.162 -9.031 -4.02 1 94.81 75 GLU A C 1
ATOM 594 O O . GLU A 1 75 ? -0.447 -10.078 -4.246 1 94.81 75 GLU A O 1
ATOM 599 N N . VAL A 1 76 ? 1.423 -8.992 -3.85 1 90.31 76 VAL A N 1
ATOM 600 C CA . VAL A 1 76 ? 2.289 -10.133 -4.125 1 90.31 76 VAL A CA 1
ATOM 601 C C . VAL A 1 76 ? 1.881 -11.312 -3.252 1 90.31 76 VAL A C 1
ATOM 603 O O . VAL A 1 76 ? 1.852 -12.453 -3.715 1 90.31 76 VAL A O 1
ATOM 606 N N . ALA A 1 77 ? 1.564 -11 -1.985 1 84.06 77 ALA A N 1
ATOM 607 C CA . ALA A 1 77 ? 1.19 -12.047 -1.039 1 84.06 77 ALA A CA 1
ATOM 608 C C . ALA A 1 77 ? -0.045 -12.797 -1.518 1 84.06 77 ALA A C 1
ATOM 610 O O . ALA A 1 77 ? -0.285 -13.938 -1.102 1 84.06 77 ALA A O 1
ATOM 611 N N . GLU A 1 78 ? -0.746 -12.18 -2.412 1 81.69 78 GLU A N 1
ATOM 612 C CA . GLU A 1 78 ? -1.984 -12.789 -2.891 1 81.69 78 GLU A CA 1
ATOM 613 C C . GLU A 1 78 ? -1.743 -13.625 -4.145 1 81.69 78 GLU A C 1
ATOM 615 O O . GLU A 1 78 ? -2.613 -14.391 -4.562 1 81.69 78 GLU A O 1
ATOM 620 N N . VAL A 1 79 ? -0.676 -13.414 -4.766 1 72 79 VAL A N 1
ATOM 621 C CA . VAL A 1 79 ? -0.388 -14.125 -6 1 72 79 VAL A CA 1
ATOM 622 C C . VAL A 1 79 ? 0.49 -15.344 -5.703 1 72 79 VAL A C 1
ATOM 624 O O . VAL A 1 79 ? 0.606 -16.25 -6.527 1 72 79 VAL A O 1
ATOM 627 N N . PHE A 1 80 ? 1.21 -15.375 -4.531 1 62.88 80 PHE A N 1
ATOM 628 C CA . PHE A 1 80 ? 2.025 -16.531 -4.16 1 62.88 80 PHE A CA 1
ATOM 629 C C . PHE A 1 80 ? 1.388 -17.297 -3.006 1 62.88 80 PHE A C 1
ATOM 631 O O . PHE A 1 80 ? 0.634 -16.719 -2.217 1 62.88 80 PHE A O 1
ATOM 638 N N . CYS B 1 1 ? 3.953 15.812 22.234 1 38.81 1 CYS B N 1
ATOM 639 C CA . CYS B 1 1 ? 2.859 15.164 21.516 1 38.81 1 CYS B CA 1
ATOM 640 C C . CYS B 1 1 ? 3.375 14.406 20.297 1 38.81 1 CYS B C 1
ATOM 642 O O . CYS B 1 1 ? 4.348 14.828 19.672 1 38.81 1 CYS B O 1
ATOM 644 N N . HIS B 1 2 ? 3.404 13.141 20.375 1 43.41 2 HIS B N 1
ATOM 645 C CA . HIS B 1 2 ? 3.758 12.297 19.234 1 43.41 2 HIS B CA 1
ATOM 646 C C . HIS B 1 2 ? 2.727 12.422 18.125 1 43.41 2 HIS B C 1
ATOM 648 O O . HIS B 1 2 ? 1.891 11.531 17.938 1 43.41 2 HIS B O 1
ATOM 654 N N . ALA B 1 3 ? 2.062 13.656 17.969 1 42.75 3 ALA B N 1
ATOM 655 C CA . ALA B 1 3 ? 1.01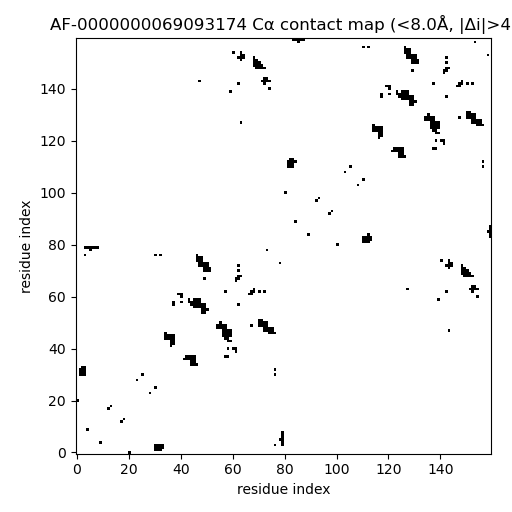 13.773 16.969 1 42.75 3 ALA B CA 1
ATOM 656 C C . ALA B 1 3 ? 1.584 14.195 15.617 1 42.75 3 ALA B C 1
ATOM 658 O O . ALA B 1 3 ? 2.568 14.938 15.562 1 42.75 3 ALA B O 1
ATOM 659 N N . ASN B 1 4 ? 1.395 13.406 14.703 1 42.56 4 ASN B N 1
ATOM 660 C CA . ASN B 1 4 ? 1.687 13.789 13.328 1 42.56 4 ASN B CA 1
ATOM 661 C C . ASN B 1 4 ? 0.791 14.93 12.859 1 42.56 4 ASN B C 1
ATOM 663 O O . ASN B 1 4 ? -0.424 14.766 12.742 1 42.56 4 ASN B O 1
ATOM 667 N N . LEU B 1 5 ? 1.356 16.156 13.047 1 47.34 5 LEU B N 1
ATOM 668 C CA . LEU B 1 5 ? 0.553 17.328 12.742 1 47.34 5 LEU 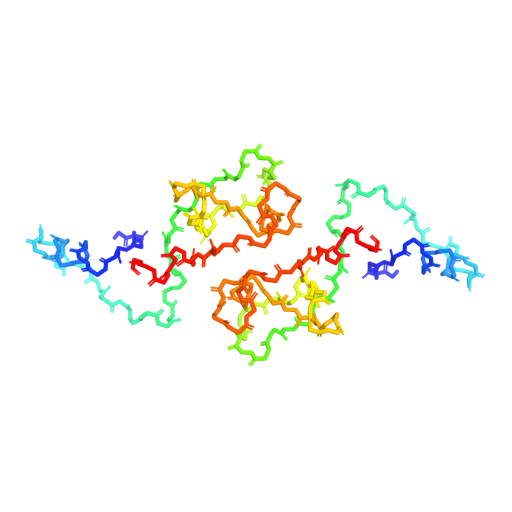B CA 1
ATOM 669 C C . LEU B 1 5 ? 0.854 17.844 11.336 1 47.34 5 LEU B C 1
ATOM 671 O O . LEU B 1 5 ? 1.984 17.734 10.859 1 47.34 5 LEU B O 1
ATOM 675 N N . CYS B 1 6 ? -0.211 17.969 10.609 1 45.12 6 CYS B N 1
ATOM 676 C CA . CYS B 1 6 ? -0.03 18.672 9.344 1 45.12 6 CYS B CA 1
ATOM 677 C C . CYS B 1 6 ? 0.499 20.094 9.57 1 45.12 6 CYS B C 1
ATOM 679 O O . CYS B 1 6 ? 0.492 20.578 10.703 1 45.12 6 CYS B O 1
ATOM 681 N N . LYS B 1 7 ? 0.989 20.531 8.398 1 49.94 7 LYS B N 1
ATOM 682 C CA . LYS B 1 7 ? 1.621 21.844 8.469 1 49.94 7 LYS B CA 1
ATOM 683 C C . LYS B 1 7 ? 0.706 22.859 9.148 1 49.94 7 LYS B C 1
ATOM 685 O O . LYS B 1 7 ? 1.146 23.609 10.023 1 49.94 7 LYS B O 1
ATOM 690 N N . PRO B 1 8 ? -0.484 22.906 8.812 1 51 8 PRO B N 1
ATOM 691 C CA . PRO B 1 8 ? -1.341 23.891 9.461 1 51 8 PRO B CA 1
ATOM 692 C C . PRO B 1 8 ? -1.548 23.625 10.945 1 51 8 PRO B C 1
ATOM 694 O O . PRO B 1 8 ? -1.646 24.547 11.75 1 51 8 PRO B O 1
ATOM 697 N N . CYS B 1 9 ? -1.551 22.375 11.242 1 51.34 9 CYS B N 1
ATOM 698 C CA . CYS B 1 9 ? -1.8 22 12.633 1 51.34 9 CYS B CA 1
ATOM 699 C C . CYS B 1 9 ? -0.57 22.266 13.492 1 51.34 9 CYS B C 1
ATOM 701 O O . CYS B 1 9 ? -0.692 22.594 14.672 1 51.34 9 CYS B O 1
ATOM 703 N N . VAL B 1 10 ? 0.56 22.031 12.789 1 52.75 10 VAL B N 1
ATOM 704 C CA . VAL B 1 10 ? 1.794 22.344 13.508 1 52.75 10 VAL B CA 1
ATOM 705 C C . VAL B 1 10 ? 1.776 23.812 13.953 1 52.75 10 VAL B C 1
ATOM 707 O O . VAL B 1 10 ? 2.154 24.125 15.086 1 52.75 10 VAL B O 1
ATOM 710 N N . VAL B 1 11 ? 1.365 24.594 13 1 51.81 11 VAL B N 1
ATOM 711 C CA . VAL B 1 11 ? 1.334 26.031 13.281 1 51.81 11 VAL B CA 1
ATOM 712 C C . VAL B 1 11 ? 0.387 26.312 14.453 1 51.81 11 VAL B C 1
ATOM 714 O O . VAL B 1 11 ? 0.722 27.062 15.367 1 51.81 11 VAL B O 1
ATOM 717 N N . ASP B 1 12 ? -0.714 25.75 14.43 1 51.97 12 ASP B N 1
ATOM 718 C CA . ASP B 1 12 ? -1.701 25.953 15.492 1 51.97 12 ASP B CA 1
ATOM 719 C C . ASP B 1 12 ? -1.198 25.391 16.828 1 51.97 12 ASP B C 1
ATOM 721 O O . ASP B 1 12 ? -1.46 25.969 17.875 1 51.97 12 ASP B O 1
ATOM 725 N N . HIS B 1 13 ? -0.464 24.344 16.688 1 54.91 13 HIS B N 1
ATOM 726 C CA . HIS B 1 13 ? 0.08 23.703 17.875 1 54.91 13 HIS B CA 1
ATOM 727 C C . HIS B 1 13 ? 1.169 24.562 18.516 1 54.91 13 HIS B C 1
ATOM 729 O O . HIS B 1 13 ? 1.216 24.719 19.734 1 54.91 13 HIS B O 1
ATOM 735 N N . ILE B 1 14 ? 2.041 24.906 17.656 1 54.28 14 ILE B N 1
ATOM 736 C CA . ILE B 1 14 ? 3.092 25.781 18.141 1 54.28 14 ILE B CA 1
ATOM 737 C C . ILE B 1 14 ? 2.469 27.031 18.781 1 54.28 14 ILE B C 1
ATOM 739 O O . ILE B 1 14 ? 2.955 27.516 19.812 1 54.28 14 ILE B O 1
ATOM 743 N N . SER B 1 15 ? 1.411 27.422 18.203 1 55.47 15 SER B N 1
ATOM 744 C CA . SER B 1 15 ? 0.764 28.641 18.703 1 55.47 15 SER B CA 1
ATOM 745 C C . SER B 1 15 ? 0.108 28.391 20.047 1 55.47 15 SER B C 1
ATOM 747 O O . SER B 1 15 ? 0.006 29.312 20.875 1 55.47 15 SER B O 1
ATOM 749 N N . ASP B 1 16 ? -0.271 27.156 20.203 1 54.31 16 ASP B N 1
ATOM 750 C CA . ASP B 1 16 ? -0.992 26.859 21.438 1 54.31 16 ASP B CA 1
ATOM 751 C C . ASP B 1 16 ? -0.027 26.672 22.609 1 54.31 16 ASP B C 1
ATOM 753 O O . ASP B 1 16 ? -0.456 26.5 23.75 1 54.31 16 ASP B O 1
ATOM 757 N N . GLY B 1 17 ? 1.279 26.984 22.469 1 53.09 17 GLY B N 1
ATOM 758 C CA . GLY B 1 17 ? 2.201 27.109 23.594 1 53.09 17 GLY B CA 1
ATOM 759 C C . GLY B 1 17 ? 2.953 25.828 23.875 1 53.09 17 GLY B C 1
ATOM 760 O O . GLY B 1 17 ? 3.477 25.641 24.984 1 53.09 17 GLY B O 1
ATOM 761 N N . TYR B 1 18 ? 2.914 24.828 23.109 1 50.09 18 TYR B N 1
ATOM 762 C CA . TYR B 1 18 ? 3.684 23.641 23.453 1 50.09 18 TYR B CA 1
ATOM 763 C C . TYR B 1 18 ? 5.176 23.875 23.266 1 50.09 18 TYR B C 1
ATOM 765 O O . TYR B 1 18 ? 5.754 23.453 22.25 1 50.09 18 TYR B O 1
ATOM 773 N N . ASP B 1 19 ? 5.707 24.859 23.781 1 46.94 19 ASP B N 1
ATOM 774 C CA . ASP B 1 19 ? 7.105 25.266 23.828 1 46.94 19 ASP B CA 1
ATOM 775 C C . ASP B 1 19 ? 8.016 24.094 24.203 1 46.94 19 ASP B C 1
ATOM 777 O O . ASP B 1 19 ? 9.242 24.188 24.062 1 46.94 19 ASP B O 1
ATOM 781 N N . LYS B 1 20 ? 7.516 23.234 24.797 1 48.75 20 LYS B N 1
ATOM 782 C CA . LYS B 1 20 ? 8.406 22.172 25.25 1 48.75 20 LYS B CA 1
ATOM 783 C C . LYS B 1 20 ? 8.531 21.078 24.203 1 48.75 20 LYS B C 1
ATOM 785 O O . LYS B 1 20 ? 9.102 20.016 24.469 1 48.75 20 LYS B O 1
ATOM 790 N N . HIS B 1 21 ? 7.93 21.328 23.125 1 49.47 21 HIS B N 1
ATOM 791 C CA . HIS B 1 21 ? 8.031 20.312 22.094 1 49.47 21 HIS B CA 1
ATOM 792 C C . HIS B 1 21 ? 9.25 20.547 21.203 1 49.47 21 HIS B C 1
ATOM 794 O O . HIS B 1 21 ? 9.648 21.688 20.984 1 49.47 21 HIS B O 1
ATOM 800 N N . LYS B 1 22 ? 10.227 19.703 21.266 1 47.5 22 LYS B N 1
ATOM 801 C CA . LYS B 1 22 ? 11.359 19.703 20.344 1 47.5 22 LYS B CA 1
ATOM 802 C C . LYS B 1 22 ? 10.93 19.328 18.938 1 47.5 22 LYS B C 1
ATOM 804 O O . LYS B 1 22 ? 10.148 18.391 18.75 1 47.5 22 LYS B O 1
ATOM 809 N N . ILE B 1 23 ? 11.016 20.234 18.016 1 43.19 23 ILE B N 1
ATOM 810 C CA . ILE B 1 23 ? 10.82 19.969 16.594 1 43.19 23 ILE B CA 1
ATOM 811 C C . ILE B 1 23 ? 11.852 18.953 16.109 1 43.19 23 ILE B C 1
ATOM 813 O O . ILE B 1 23 ? 13.055 19.203 16.188 1 43.19 23 ILE B O 1
ATOM 817 N N . VAL B 1 24 ? 11.617 17.734 16.281 1 47.69 24 VAL B N 1
ATOM 818 C CA . VAL B 1 24 ? 12.57 16.797 15.695 1 47.69 24 VAL B CA 1
ATOM 819 C C . VAL B 1 24 ? 12.383 16.75 14.18 1 47.69 24 VAL B C 1
ATOM 821 O O . VAL B 1 24 ? 11.266 16.906 13.68 1 47.69 24 VAL B O 1
ATOM 824 N N . PRO B 1 25 ? 13.375 17.109 13.461 1 39.19 25 PRO B N 1
ATOM 825 C CA . PRO B 1 25 ? 13.336 17.094 12 1 39.19 25 PRO B CA 1
ATOM 826 C C . PRO B 1 25 ? 12.672 15.844 11.438 1 39.19 25 PRO B C 1
ATOM 828 O O . PRO B 1 25 ? 12.68 14.797 12.078 1 39.19 25 PRO B O 1
ATOM 831 N N . PHE B 1 26 ? 11.828 16.078 10.469 1 43.28 26 PHE B N 1
ATOM 832 C CA . PHE B 1 26 ? 10.898 15.164 9.812 1 43.28 26 PHE B CA 1
ATOM 833 C C . PHE B 1 26 ? 11.578 13.836 9.484 1 43.28 26 PHE B C 1
ATOM 835 O O . PHE B 1 26 ? 10.938 12.789 9.523 1 43.28 26 PHE B O 1
ATOM 842 N N . GLN B 1 27 ? 12.75 13.859 9.102 1 43.91 27 GLN B N 1
ATOM 843 C CA . GLN B 1 27 ? 13.367 12.633 8.602 1 43.91 27 GLN B CA 1
ATOM 844 C C . GLN B 1 27 ? 13.383 11.547 9.672 1 43.91 27 GLN B C 1
ATOM 846 O O . GLN B 1 27 ? 13.289 10.359 9.359 1 43.91 27 GLN B O 1
ATOM 851 N N . GLU B 1 28 ? 13.75 11.781 10.82 1 40.62 28 GLU B N 1
ATOM 852 C CA . GLU B 1 28 ? 13.883 10.812 11.906 1 40.62 28 GLU B CA 1
ATOM 853 C C . GLU B 1 28 ? 12.531 10.508 12.539 1 40.62 28 GLU B C 1
ATOM 855 O O . GLU B 1 28 ? 12.406 9.57 13.328 1 40.62 28 GLU B O 1
ATOM 860 N N . ARG B 1 29 ? 11.578 11.539 12.805 1 39.88 29 ARG B N 1
ATOM 861 C CA . ARG B 1 29 ? 10.328 11.211 13.477 1 39.88 29 ARG B CA 1
ATOM 862 C C . ARG B 1 29 ? 9.5 10.242 12.656 1 39.88 29 ARG B C 1
ATOM 864 O O . ARG B 1 29 ? 9.117 10.539 11.523 1 39.88 29 ARG B O 1
ATOM 871 N N . ARG B 1 30 ? 9.766 9.055 12.625 1 43.03 30 ARG B N 1
ATOM 872 C CA . ARG B 1 30 ? 8.719 8.094 12.305 1 43.03 30 ARG B CA 1
ATOM 873 C C . ARG B 1 30 ? 7.336 8.672 12.594 1 43.03 30 ARG B C 1
ATOM 875 O O . ARG B 1 30 ? 7.062 9.117 13.711 1 43.03 30 ARG B O 1
ATOM 882 N N . SER B 1 31 ? 6.82 9.57 11.672 1 46.97 31 SER B N 1
ATOM 883 C CA . SER B 1 31 ? 5.539 10.266 11.742 1 46.97 31 SER B CA 1
ATOM 884 C C . SER B 1 31 ? 4.57 9.547 12.672 1 46.97 31 SER B C 1
ATOM 886 O O . SER B 1 31 ? 4.457 8.32 12.633 1 46.97 31 SER B O 1
ATOM 888 N N . THR B 1 32 ? 4.465 9.977 13.891 1 58 32 THR B N 1
ATOM 889 C CA . THR B 1 32 ? 3.516 9.609 14.938 1 58 32 THR B CA 1
ATOM 890 C C . THR B 1 32 ? 2.092 9.578 14.391 1 58 32 THR B C 1
ATOM 892 O O . THR B 1 32 ? 1.131 9.805 15.133 1 58 32 THR B O 1
ATOM 895 N N . LEU B 1 33 ? 1.93 9.617 13.148 1 68.38 33 LEU B N 1
ATOM 896 C CA . LEU B 1 33 ? 0.553 9.547 12.664 1 68.38 33 LEU B CA 1
ATOM 897 C C . LEU B 1 33 ? -0.125 8.266 13.141 1 68.38 33 LEU B C 1
ATOM 899 O O . LEU B 1 33 ? 0.457 7.184 13.055 1 68.38 33 LEU B O 1
ATOM 903 N N . ILE B 1 34 ? -1.228 8.523 13.883 1 75.19 34 ILE B N 1
ATOM 904 C CA . ILE B 1 34 ? -2.066 7.387 14.25 1 75.19 34 ILE B CA 1
ATOM 905 C C . ILE B 1 34 ? -3.064 7.102 13.125 1 75.19 34 ILE B C 1
ATOM 907 O O . ILE B 1 34 ? -3.941 7.926 12.844 1 75.19 34 ILE B O 1
ATOM 911 N N . TYR B 1 35 ? -2.811 6.043 12.484 1 84.25 35 TYR B N 1
ATOM 912 C CA . TYR B 1 35 ? -3.693 5.656 11.391 1 84.25 35 TYR B CA 1
ATOM 913 C C . TYR B 1 35 ? -4.816 4.754 11.891 1 84.25 35 TYR B C 1
ATOM 915 O O . TYR B 1 35 ? -4.598 3.9 12.75 1 84.25 35 TYR B O 1
ATOM 923 N N . PRO B 1 36 ? -6.035 5.039 11.391 1 87.94 36 PRO B N 1
ATOM 924 C CA . PRO B 1 36 ? -7.078 4.055 11.688 1 87.94 36 PRO B CA 1
ATOM 925 C C . PRO B 1 36 ? -6.805 2.697 11.039 1 87.94 36 PRO B C 1
ATOM 927 O O . PRO B 1 36 ? -6.195 2.627 9.969 1 87.94 36 PRO B O 1
ATOM 930 N N . LYS B 1 37 ? -7.258 1.683 11.672 1 90.88 37 LYS B N 1
ATOM 931 C CA . LYS B 1 37 ? -7.215 0.346 11.086 1 90.88 37 LYS B CA 1
ATOM 932 C C . LYS B 1 37 ? -8.242 0.204 9.961 1 90.88 37 LYS B C 1
ATOM 934 O O . LYS B 1 37 ? -9.328 0.776 10.031 1 90.88 37 LYS B O 1
ATOM 939 N N . CYS B 1 38 ? -7.828 -0.529 8.977 1 94.81 38 CYS B N 1
ATOM 940 C CA . CYS B 1 38 ? -8.742 -0.777 7.863 1 94.81 38 CYS B CA 1
ATOM 941 C C . CYS B 1 38 ? -9.867 -1.72 8.281 1 94.81 38 CYS B C 1
ATOM 943 O O . CYS B 1 38 ? -9.609 -2.768 8.883 1 94.81 38 CYS B O 1
ATOM 945 N N . GLY B 1 39 ? -11.055 -1.431 7.938 1 94 39 GLY B N 1
ATOM 946 C CA . GLY B 1 39 ? -12.203 -2.254 8.266 1 94 39 GLY B CA 1
ATOM 947 C C . GLY B 1 39 ? -12.234 -3.57 7.516 1 94 39 GLY B C 1
ATOM 948 O O . GLY B 1 39 ? -12.773 -4.562 8.008 1 94 39 GLY B O 1
ATOM 949 N N . THR B 1 40 ? -11.664 -3.631 6.348 1 95.12 40 THR B N 1
ATOM 950 C CA . THR B 1 40 ? -11.641 -4.809 5.488 1 95.12 40 THR B CA 1
ATOM 951 C C . THR B 1 40 ? -10.383 -5.637 5.734 1 95.12 40 THR B C 1
ATOM 953 O O . THR B 1 40 ? -10.445 -6.867 5.77 1 95.12 40 THR B O 1
ATOM 956 N N . HIS B 1 41 ? -9.234 -4.977 5.965 1 95 41 HIS B N 1
ATOM 957 C CA . HIS B 1 41 ? -7.945 -5.594 6.25 1 95 41 HIS B CA 1
ATOM 958 C C . HIS B 1 41 ? -7.465 -5.242 7.656 1 95 41 HIS B C 1
ATOM 960 O O . HIS B 1 41 ? -6.598 -4.387 7.824 1 95 41 HIS B O 1
ATOM 966 N N . THR B 1 42 ? -7.84 -5.828 8.531 1 91.31 42 THR B N 1
ATOM 967 C CA . THR B 1 42 ? -7.805 -5.434 9.938 1 91.31 42 THR B CA 1
ATOM 968 C C . THR B 1 42 ? -6.367 -5.391 10.453 1 91.31 42 THR B C 1
ATOM 970 O O . THR B 1 42 ? -6.094 -4.77 11.484 1 91.31 42 THR B O 1
ATOM 973 N N . HIS B 1 43 ? -5.406 -5.98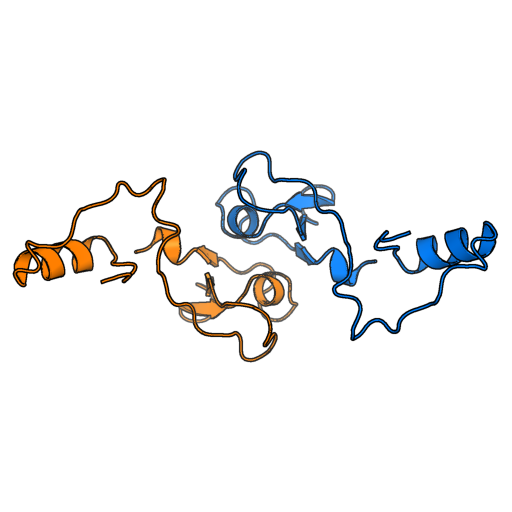4 9.773 1 90.56 43 HIS B N 1
ATOM 974 C CA . HIS B 1 43 ? -4.004 -5.961 10.18 1 90.56 43 HIS B CA 1
ATOM 975 C C . HIS B 1 43 ? -3.26 -4.805 9.523 1 90.56 43 HIS B C 1
ATOM 977 O O . HIS B 1 43 ? -2.072 -4.598 9.781 1 90.56 43 HIS B O 1
ATOM 983 N N . LYS B 1 44 ? -4.023 -4.047 8.789 1 93.44 44 LYS B N 1
ATOM 984 C CA . LYS B 1 44 ? -3.375 -2.963 8.062 1 93.44 44 LYS B CA 1
ATOM 985 C C . LYS B 1 44 ? -3.898 -1.604 8.516 1 93.44 44 LYS B C 1
ATOM 987 O O . LYS B 1 44 ? -5.055 -1.482 8.922 1 93.44 44 LYS B O 1
ATOM 992 N N . ASN B 1 45 ? -3.051 -0.58 8.344 1 92.31 45 ASN B N 1
ATOM 993 C CA . ASN B 1 45 ? -3.406 0.813 8.594 1 92.31 45 ASN B CA 1
ATOM 994 C C . ASN B 1 45 ? -3.91 1.496 7.324 1 92.31 45 ASN B C 1
ATOM 996 O O . ASN B 1 45 ? -3.389 1.253 6.234 1 92.31 45 ASN B O 1
ATOM 1000 N N . CYS B 1 46 ? -4.891 2.377 7.5 1 95.5 46 CYS B N 1
ATOM 1001 C CA . CYS B 1 46 ? -5.34 3.24 6.41 1 95.5 46 CYS B CA 1
ATOM 1002 C C . CYS B 1 46 ? -4.441 4.465 6.281 1 95.5 46 CYS B C 1
ATOM 1004 O O . CYS B 1 46 ? -4.734 5.516 6.855 1 95.5 46 CYS B O 1
ATOM 1006 N N . GLU B 1 47 ? -3.428 4.312 5.445 1 95.44 47 GLU B N 1
ATOM 1007 C CA . GLU B 1 47 ? -2.4 5.344 5.324 1 95.44 47 GLU B CA 1
ATOM 1008 C C . GLU B 1 47 ? -2.646 6.223 4.102 1 95.44 47 GLU B C 1
ATOM 1010 O O . GLU B 1 47 ? -1.879 7.152 3.832 1 95.44 47 GLU B O 1
ATOM 1015 N N . PHE B 1 48 ? -3.768 5.941 3.357 1 97.06 48 PHE B N 1
ATOM 1016 C CA . PHE B 1 48 ? -4.016 6.633 2.1 1 97.06 48 PHE B CA 1
ATOM 1017 C C . PHE B 1 48 ? -5.453 7.141 2.035 1 97.06 48 PHE B C 1
ATOM 1019 O O . PHE B 1 48 ? -6.301 6.719 2.826 1 97.06 48 PHE B O 1
ATOM 1026 N N . GLN B 1 49 ? -5.668 8.07 1.115 1 96.25 49 GLN B N 1
ATOM 1027 C CA . GLN B 1 49 ? -7.008 8.531 0.772 1 96.25 49 GLN B CA 1
ATOM 1028 C C . GLN B 1 49 ? -7.336 8.234 -0.688 1 96.25 49 GLN B C 1
ATOM 1030 O O . GLN B 1 49 ? -6.484 8.391 -1.565 1 96.25 49 GLN B O 1
ATOM 1035 N N . CYS B 1 50 ? -8.547 7.789 -0.858 1 97.5 50 CYS B N 1
ATOM 1036 C CA . CYS B 1 50 ? -9.039 7.555 -2.209 1 97.5 50 CYS B CA 1
ATOM 1037 C C . CYS B 1 50 ? -9.805 8.766 -2.729 1 97.5 50 CYS B C 1
ATOM 1039 O O . CYS B 1 50 ? -10.875 9.102 -2.221 1 97.5 50 CYS B O 1
ATOM 1041 N N . LYS B 1 51 ? -9.297 9.383 -3.717 1 97.25 51 LYS B N 1
ATOM 1042 C CA . LYS B 1 51 ? -9.836 10.648 -4.199 1 97.25 51 LYS B CA 1
ATOM 1043 C C . LYS B 1 51 ? -11.117 10.43 -5.008 1 97.25 51 LYS B C 1
ATOM 1045 O O . LYS B 1 51 ? -12.008 11.281 -5.008 1 97.25 51 LYS B O 1
ATOM 1050 N N . ASP B 1 52 ? -11.227 9.242 -5.57 1 97.81 52 ASP B N 1
ATOM 1051 C CA . ASP B 1 52 ? -12.383 8.953 -6.414 1 97.81 52 ASP B CA 1
ATOM 1052 C C . ASP B 1 52 ? -13.555 8.445 -5.586 1 97.81 52 ASP B C 1
ATOM 1054 O O . ASP B 1 52 ? -14.672 8.297 -6.098 1 97.81 52 ASP B O 1
ATOM 1058 N N . CYS B 1 53 ? -13.328 8.18 -4.332 1 97.12 53 CYS B N 1
ATOM 1059 C CA . CYS B 1 53 ? -14.375 7.734 -3.416 1 97.12 53 CYS B CA 1
ATOM 1060 C C . CYS B 1 53 ? -14.578 8.742 -2.287 1 97.12 53 CYS B C 1
ATOM 1062 O O . CYS B 1 53 ? -14.602 8.359 -1.114 1 97.12 53 CYS B O 1
ATOM 1064 N N . SER B 1 54 ? -14.633 9.961 -2.568 1 95.81 54 SER B N 1
ATOM 1065 C CA . SER B 1 54 ? -14.938 11.047 -1.638 1 95.81 54 SER B CA 1
ATOM 1066 C C . SER B 1 54 ? -13.891 11.125 -0.528 1 95.81 54 SER B C 1
ATOM 1068 O O . SER B 1 54 ? -14.234 11.305 0.642 1 95.81 54 SER B O 1
ATOM 1070 N N . ASN B 1 55 ? -12.664 10.797 -0.806 1 93.12 55 ASN B N 1
ATOM 1071 C CA . ASN B 1 55 ? -11.516 10.953 0.075 1 93.12 55 ASN B CA 1
ATOM 1072 C C . ASN B 1 55 ? -11.594 10.016 1.278 1 93.12 55 ASN B C 1
ATOM 1074 O O . ASN B 1 55 ? -11.188 10.383 2.383 1 93.12 55 ASN B O 1
ATOM 1078 N N . ILE B 1 56 ? -12.156 8.906 1.106 1 94.94 56 ILE B N 1
ATOM 1079 C CA . ILE B 1 56 ? -12.195 7.957 2.211 1 94.94 56 ILE B CA 1
ATOM 1080 C C . ILE B 1 56 ? -10.797 7.402 2.461 1 94.94 56 ILE B C 1
ATOM 1082 O O . ILE B 1 56 ? -9.953 7.402 1.562 1 94.94 56 ILE B O 1
ATOM 1086 N N . PHE B 1 57 ? -10.609 6.973 3.668 1 94.44 57 PHE B N 1
ATOM 1087 C CA . PHE B 1 57 ? -9.336 6.363 4.043 1 94.44 57 PHE B CA 1
ATOM 1088 C C . PHE B 1 57 ? -9.289 4.902 3.611 1 94.44 57 PHE B C 1
ATOM 1090 O O . PHE B 1 57 ? -10.266 4.164 3.783 1 94.44 57 PHE B O 1
ATOM 1097 N N . VAL B 1 58 ? -8.125 4.457 3.055 1 97.81 58 VAL B N 1
ATOM 1098 C CA . VAL B 1 58 ? -7.945 3.08 2.602 1 97.81 58 VAL B CA 1
ATOM 1099 C C . VAL B 1 58 ? -6.523 2.611 2.916 1 97.81 58 VAL B C 1
ATOM 1101 O O . VAL B 1 58 ? -5.625 3.43 3.117 1 97.81 58 VAL B O 1
ATOM 1104 N N . CYS B 1 59 ? -6.402 1.356 3.01 1 96.88 59 CYS B N 1
ATOM 1105 C CA . CYS B 1 59 ? -5.082 0.765 3.18 1 96.88 59 CYS B CA 1
ATOM 1106 C C . CYS B 1 59 ? -4.484 0.369 1.834 1 96.88 59 CYS B C 1
ATOM 1108 O O . CYS B 1 59 ? -5.137 0.498 0.797 1 96.88 59 CYS B O 1
ATOM 1110 N N . SER B 1 60 ? -3.248 -0.125 1.901 1 97.69 60 SER B N 1
ATOM 1111 C CA . SER B 1 60 ? -2.551 -0.498 0.676 1 97.69 60 SER B CA 1
ATOM 1112 C C . SER B 1 60 ? -3.234 -1.672 -0.015 1 97.69 60 SER B C 1
ATOM 1114 O O . SER B 1 60 ? -3.264 -1.743 -1.245 1 97.69 60 SER B O 1
ATOM 1116 N N . SER B 1 61 ? -3.795 -2.611 0.689 1 97.06 61 SER B N 1
ATOM 1117 C CA . SER B 1 61 ? -4.488 -3.746 0.089 1 97.06 61 SER B CA 1
ATOM 1118 C C . SER B 1 61 ? -5.789 -3.311 -0.576 1 97.06 61 SER B C 1
ATOM 1120 O O . SER B 1 61 ? -6.168 -3.844 -1.622 1 97.06 61 SER B O 1
ATOM 1122 N N . CYS B 1 62 ? -6.457 -2.361 -0.016 1 97.75 62 CYS B N 1
ATOM 1123 C CA . CYS B 1 62 ? -7.641 -1.792 -0.65 1 97.75 62 CYS B CA 1
ATOM 1124 C C . CYS B 1 62 ? -7.289 -1.146 -1.983 1 97.75 62 CYS B C 1
ATOM 1126 O O . CYS B 1 62 ? -8.047 -1.253 -2.951 1 97.75 62 CYS B O 1
ATOM 1128 N N . MET B 1 63 ? -6.133 -0.46 -2.01 1 98.06 63 MET B N 1
ATOM 1129 C CA . MET B 1 63 ? -5.668 0.19 -3.232 1 98.06 63 MET B CA 1
ATOM 1130 C C . MET B 1 63 ? -5.527 -0.82 -4.367 1 98.06 63 MET B C 1
ATOM 1132 O O . MET B 1 63 ? -5.715 -0.477 -5.535 1 98.06 63 MET B O 1
ATOM 1136 N N . ALA B 1 64 ? -5.188 -2.023 -3.979 1 97.38 64 ALA B N 1
ATOM 1137 C CA . ALA B 1 64 ? -4.957 -3.062 -4.98 1 97.38 64 ALA B CA 1
ATOM 1138 C C . ALA B 1 64 ? -6.23 -3.857 -5.246 1 97.38 64 ALA B C 1
ATOM 1140 O O . ALA B 1 64 ? -6.254 -4.73 -6.117 1 97.38 64 ALA B O 1
ATOM 1141 N N . SER B 1 65 ? -7.234 -3.613 -4.52 1 96.56 65 SER B N 1
ATOM 1142 C CA . SER B 1 65 ? -8.484 -4.352 -4.648 1 96.56 65 SER B CA 1
ATOM 1143 C C . SER B 1 65 ? -9.266 -3.91 -5.883 1 96.56 65 SER B C 1
ATOM 1145 O O . SER B 1 65 ? -8.93 -2.898 -6.504 1 96.56 65 SER B O 1
ATOM 1147 N N . GLU B 1 66 ? -10.312 -4.684 -6.215 1 95.56 66 GLU B N 1
ATOM 1148 C CA . GLU B 1 66 ? -11.195 -4.324 -7.32 1 95.56 66 GLU B CA 1
ATOM 1149 C C . GLU B 1 66 ? -12.055 -3.111 -6.965 1 95.56 66 GLU B C 1
ATOM 1151 O O . GLU B 1 66 ? -12.43 -2.334 -7.848 1 95.56 66 GLU B O 1
ATOM 1156 N N . GLN B 1 67 ? -12.32 -2.938 -5.711 1 95.69 67 GLN B N 1
ATOM 1157 C CA . GLN B 1 67 ? -13.195 -1.871 -5.242 1 95.69 67 GLN B CA 1
ATOM 1158 C C . GLN B 1 67 ? -12.594 -0.498 -5.527 1 95.69 67 GLN B C 1
ATOM 1160 O O . GLN B 1 67 ? -13.305 0.431 -5.906 1 95.69 67 GLN B O 1
ATOM 1165 N N . HIS B 1 68 ? -11.273 -0.399 -5.391 1 96.25 68 HIS B N 1
ATOM 1166 C CA . HIS B 1 68 ? -10.633 0.9 -5.582 1 96.25 68 HIS B CA 1
ATOM 1167 C C . HIS B 1 68 ? -9.625 0.858 -6.727 1 96.25 68 HIS B C 1
ATOM 1169 O O . HIS B 1 68 ? -8.789 1.756 -6.852 1 96.25 68 HIS B O 1
ATOM 1175 N N . GLY B 1 69 ? -9.656 -0.123 -7.43 1 92.81 69 GLY B N 1
ATOM 1176 C CA . GLY B 1 69 ? -8.734 -0.28 -8.539 1 92.81 69 GLY B CA 1
ATOM 1177 C C . GLY B 1 69 ? -8.727 0.909 -9.484 1 92.81 69 GLY B C 1
ATOM 1178 O O . GLY B 1 69 ? -9.781 1.437 -9.836 1 92.81 69 GLY B O 1
ATOM 1179 N N . ARG B 1 70 ? -7.578 1.31 -9.859 1 96.31 70 ARG B N 1
ATOM 1180 C CA . ARG B 1 70 ? -7.352 2.393 -10.805 1 96.31 70 ARG B CA 1
ATOM 1181 C C . ARG B 1 70 ? -7.895 3.715 -10.273 1 96.31 70 ARG B C 1
ATOM 1183 O O . ARG B 1 70 ? -8.258 4.602 -11.047 1 96.31 70 ARG B O 1
ATOM 1190 N N . HIS B 1 71 ? -8.148 3.84 -9.062 1 97.75 71 HIS B N 1
ATOM 1191 C CA . HIS B 1 71 ? -8.453 5.133 -8.461 1 97.75 71 HIS B CA 1
ATOM 1192 C C . HIS B 1 71 ? -7.184 5.918 -8.164 1 97.75 71 HIS B C 1
ATOM 1194 O O . HIS B 1 71 ? -6.082 5.371 -8.227 1 97.75 71 HIS B O 1
ATOM 1200 N N . LYS B 1 72 ? -7.441 7.223 -7.898 1 97.75 72 LYS B N 1
ATOM 1201 C CA . LYS B 1 72 ? -6.352 8.094 -7.473 1 97.75 72 LYS B CA 1
ATOM 1202 C C . LYS B 1 72 ? -6.215 8.102 -5.953 1 97.75 72 LYS B C 1
ATOM 1204 O O . LYS B 1 72 ? -7.207 8.227 -5.238 1 97.75 72 LYS B O 1
ATOM 1209 N N . PHE B 1 73 ? -4.941 7.941 -5.453 1 97.94 73 PHE B N 1
ATOM 1210 C CA . PHE B 1 73 ? -4.672 7.887 -4.02 1 97.94 73 PHE B CA 1
ATOM 1211 C C . PHE B 1 73 ? -3.68 8.969 -3.615 1 97.94 73 PHE B C 1
ATOM 1213 O O . PHE B 1 73 ? -2.887 9.43 -4.438 1 97.94 73 PHE B O 1
ATOM 1220 N N . VAL B 1 74 ? -3.791 9.398 -2.379 1 95.38 74 VAL B N 1
ATOM 1221 C CA . VAL B 1 74 ? -2.809 10.289 -1.77 1 95.38 74 VAL B CA 1
ATOM 1222 C C . VAL B 1 74 ? -2.354 9.719 -0.428 1 95.38 74 VAL B C 1
ATOM 1224 O O . VAL B 1 74 ? -3.168 9.211 0.346 1 95.38 74 VAL B O 1
ATOM 1227 N N . GLU B 1 75 ? -1.061 9.734 -0.17 1 95.06 75 GLU B N 1
ATOM 1228 C CA . GLU B 1 75 ? -0.547 9.297 1.123 1 95.06 75 GLU B CA 1
ATOM 1229 C C . GLU B 1 75 ? -0.797 10.344 2.205 1 95.06 75 GLU B C 1
ATOM 1231 O O . GLU B 1 75 ? -0.384 11.492 2.066 1 95.06 75 GLU B O 1
ATOM 1236 N N . VAL B 1 76 ? -1.379 9.945 3.258 1 90.81 76 VAL B N 1
ATOM 1237 C CA . VAL B 1 76 ? -1.82 10.859 4.305 1 90.81 76 VAL B CA 1
ATOM 1238 C C . VAL B 1 76 ? -0.621 11.617 4.871 1 90.81 76 VAL B C 1
ATOM 1240 O O . VAL B 1 76 ? -0.703 12.82 5.129 1 90.81 76 VAL B O 1
ATOM 1243 N N . ALA B 1 77 ? 0.47 10.859 5.047 1 84.38 77 ALA B N 1
ATOM 1244 C CA . ALA B 1 77 ? 1.675 11.461 5.617 1 84.38 77 ALA B CA 1
ATOM 1245 C C . ALA B 1 77 ? 2.18 12.609 4.75 1 84.38 77 ALA B C 1
ATOM 1247 O O . ALA B 1 77 ? 2.916 13.477 5.223 1 84.38 77 ALA B O 1
ATOM 1248 N N . GLU B 1 78 ? 1.726 12.617 3.529 1 82.44 78 GLU B N 1
ATOM 1249 C CA . GLU B 1 78 ? 2.193 13.641 2.596 1 82.44 78 GLU B CA 1
ATOM 1250 C C . GLU B 1 78 ? 1.267 14.852 2.592 1 82.44 78 GLU B C 1
ATOM 1252 O O . GLU B 1 78 ? 1.611 15.898 2.043 1 82.44 78 GLU B O 1
ATOM 1257 N N . VAL B 1 79 ? 0.116 14.688 3.066 1 73.25 79 VAL B N 1
ATOM 1258 C CA . VAL B 1 79 ? -0.855 15.781 3.053 1 73.25 79 VAL B CA 1
ATOM 1259 C C . VAL B 1 79 ? -0.831 16.516 4.391 1 73.25 79 VAL B C 1
ATOM 1261 O O . VAL B 1 79 ? -1.327 17.641 4.5 1 73.25 79 VAL B O 1
ATOM 1264 N N . PHE B 1 80 ? -0.316 15.875 5.5 1 63.84 80 PHE B N 1
ATOM 1265 C CA . PHE B 1 80 ? -0.214 16.531 6.797 1 63.84 80 PHE B CA 1
ATOM 1266 C C . PHE B 1 80 ? 1.24 16.844 7.137 1 63.84 80 PHE B C 1
ATOM 1268 O O . PHE B 1 80 ? 2.15 16.172 6.633 1 63.84 80 PHE B O 1
#

Sequence (160 aa):
CHANLCKPCVVDHISDGYDKHKIVPFQERRSTLIYPKCGTHTHKNCEFQCKDCSNIFVCSSCMASEQHGRHKFVEVAEVFCHANLCKPCVVDHISDGYDKHKIVPFQERRSTLIYPKCGTHTHKNCEFQCKDCSNIFVCSSCMASEQHGRHKFVEVAEVF

Radius of gyration: 19.18 Å; Cα contacts (8 Å, |Δi|>4): 239; chains: 2; bounding box: 29×62×42 Å

Nearest PDB structures (foldseek):
  7xt2-assembly1_B  TM=8.970E-01  e=9.971E-03  Homo sapiens
  7z36-assembly1_B  TM=8.944E-01  e=6.912E-02  Homo sapiens
  5w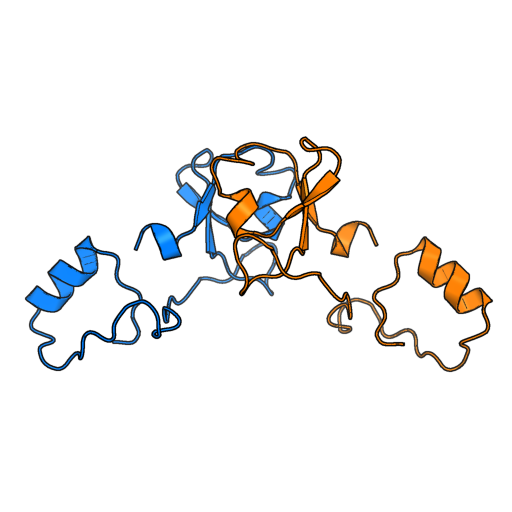9a-assembly1_B  TM=8.477E-01  e=8.571E-02  Macaca mulatta
  5w9a-assembly1_A  TM=8.548E-01  e=8.571E-02  Macaca mulatta
  2yrg-assembly1_A  TM=9.213E-01  e=1.318E-01  Homo sapiens